Protein AF-A0A9Q9EJA9-F1 (afdb_monomer)

Mean predicted aligned error: 3.83 Å

Foldseek 3Di:
DPPLVQADQKAWEAQPQVRFIFIDGSVVVDFQVVRCVVSVHDQFDDDLPCPPLRQWWAKPDADWDDDAGPDDNIDRSSGIDGSDNYTYIND

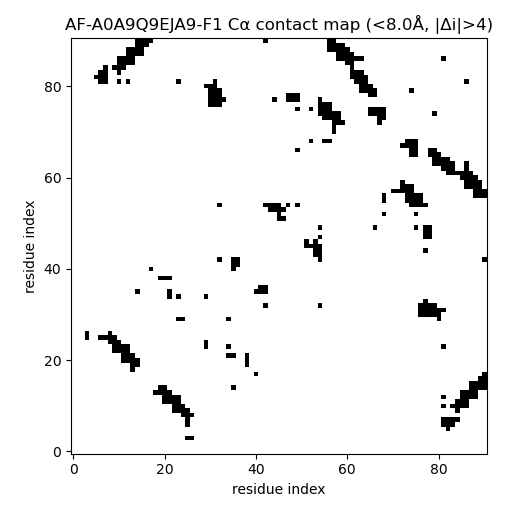Structure (mmCIF, N/CA/C/O backbone):
data_AF-A0A9Q9EJA9-F1
#
_entry.id   AF-A0A9Q9EJA9-F1
#
loop_
_atom_site.group_PDB
_atom_site.id
_atom_site.type_symbol
_atom_site.label_atom_id
_atom_site.label_alt_id
_atom_site.label_comp_id
_atom_site.label_asym_id
_atom_site.label_entity_id
_atom_site.label_seq_id
_atom_site.pdbx_PDB_ins_code
_atom_site.Cartn_x
_atom_site.Cartn_y
_atom_site.Cartn_z
_atom_site.occupancy
_atom_site.B_iso_or_equiv
_atom_site.auth_seq_id
_atom_site.auth_comp_id
_atom_site.auth_asym_id
_atom_site.auth_atom_id
_atom_site.pdbx_PDB_model_num
ATOM 1 N N . MET A 1 1 ? 12.736 -15.392 -8.855 1.00 45.62 1 MET A N 1
ATOM 2 C CA . MET A 1 1 ? 11.633 -16.323 -8.561 1.00 45.62 1 MET A CA 1
ATOM 3 C C . MET A 1 1 ? 11.577 -16.361 -7.049 1.00 45.62 1 MET A C 1
ATOM 5 O O . MET A 1 1 ? 12.397 -17.034 -6.448 1.00 45.62 1 MET A O 1
ATOM 9 N N . THR A 1 2 ? 10.824 -15.445 -6.441 1.00 49.38 2 THR A N 1
ATOM 10 C CA . THR A 1 2 ? 10.746 -15.375 -4.977 1.00 49.38 2 THR A CA 1
ATOM 11 C C . THR A 1 2 ? 9.815 -16.498 -4.565 1.00 49.38 2 THR A C 1
ATOM 13 O O . THR A 1 2 ? 8.654 -16.489 -4.971 1.00 49.38 2 THR A O 1
ATOM 16 N N . ASP A 1 3 ? 10.355 -17.509 -3.894 1.00 55.72 3 ASP A N 1
ATOM 17 C CA . ASP A 1 3 ? 9.571 -18.640 -3.416 1.00 55.72 3 ASP A CA 1
ATOM 18 C C . ASP A 1 3 ? 8.468 -18.120 -2.488 1.00 55.72 3 ASP A C 1
ATOM 20 O O . ASP A 1 3 ? 8.718 -17.311 -1.593 1.00 55.72 3 ASP A O 1
ATOM 24 N N . ILE A 1 4 ? 7.228 -18.538 -2.748 1.00 56.75 4 ILE A N 1
ATOM 25 C CA . ILE A 1 4 ? 6.024 -18.072 -2.037 1.00 56.75 4 ILE A CA 1
ATOM 26 C C . ILE A 1 4 ? 6.081 -18.442 -0.539 1.00 56.75 4 ILE A C 1
ATOM 28 O O . ILE A 1 4 ? 5.330 -17.888 0.262 1.00 56.75 4 ILE A O 1
ATOM 32 N N . GLU A 1 5 ? 6.998 -19.333 -0.153 1.00 61.44 5 GLU A N 1
ATOM 33 C CA . GLU A 1 5 ? 7.191 -19.846 1.207 1.00 61.44 5 GLU A CA 1
ATOM 34 C C . GLU A 1 5 ? 7.577 -18.783 2.255 1.00 61.44 5 GLU A C 1
ATOM 36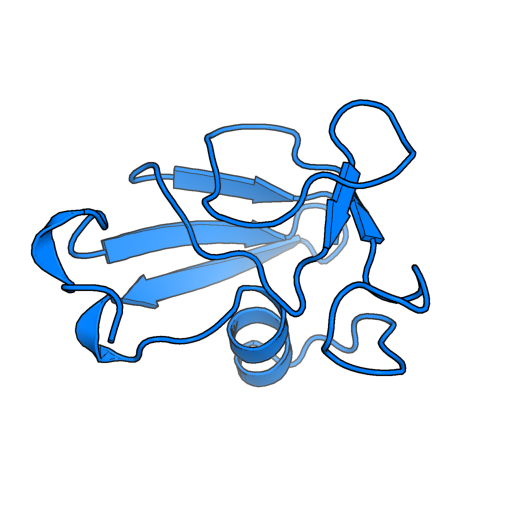 O O . GLU A 1 5 ? 7.407 -19.041 3.444 1.00 61.44 5 GLU A O 1
ATOM 41 N N . ASP A 1 6 ? 8.036 -17.591 1.853 1.00 71.75 6 ASP A N 1
ATOM 42 C CA . ASP A 1 6 ? 8.424 -16.518 2.790 1.00 71.75 6 ASP A CA 1
ATOM 43 C C . 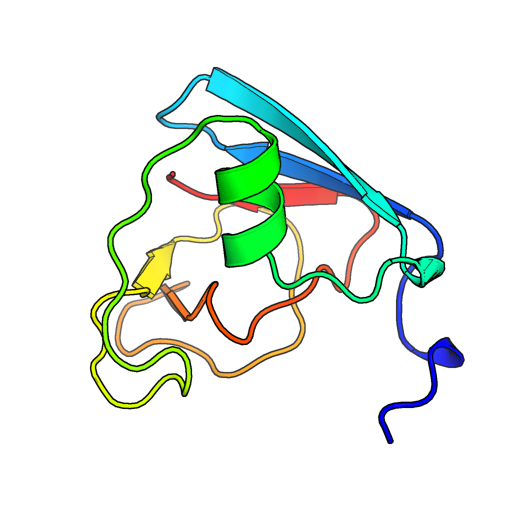ASP A 1 6 ? 7.277 -15.532 3.114 1.00 71.75 6 ASP A C 1
ATOM 45 O O . ASP A 1 6 ? 7.387 -14.700 4.014 1.00 71.75 6 ASP A O 1
ATOM 49 N N . TYR A 1 7 ? 6.142 -15.623 2.408 1.00 77.25 7 TYR A N 1
ATOM 50 C CA . TYR A 1 7 ? 4.987 -14.749 2.627 1.00 77.25 7 TYR A CA 1
ATOM 51 C C . TYR A 1 7 ? 3.932 -15.386 3.540 1.00 77.25 7 TYR A C 1
ATOM 53 O O . TYR A 1 7 ? 3.696 -16.597 3.483 1.00 77.25 7 TYR A O 1
ATOM 61 N N . PRO A 1 8 ? 3.179 -14.585 4.322 1.00 87.81 8 PRO A N 1
ATOM 62 C CA . PRO A 1 8 ? 1.960 -15.094 4.932 1.00 87.81 8 PRO A CA 1
ATOM 63 C C . PRO A 1 8 ? 0.988 -15.537 3.820 1.00 87.81 8 PRO A C 1
ATOM 65 O O . PRO A 1 8 ? 0.828 -14.822 2.833 1.00 87.81 8 PRO A O 1
ATOM 68 N N . PRO A 1 9 ? 0.260 -16.663 3.958 1.00 91.94 9 PRO A N 1
ATOM 69 C CA . PRO A 1 9 ? -0.628 -17.157 2.895 1.00 91.94 9 PRO A CA 1
ATOM 70 C C . PRO A 1 9 ? -1.747 -16.161 2.546 1.00 91.94 9 PRO A C 1
ATOM 72 O O . PRO A 1 9 ? -2.302 -16.171 1.442 1.00 91.94 9 PRO A O 1
ATOM 75 N N . ARG A 1 10 ? -2.083 -15.295 3.505 1.00 95.56 10 ARG A N 1
ATOM 76 C CA . ARG A 1 10 ? -2.984 -14.157 3.362 1.00 95.56 10 ARG A CA 1
ATOM 77 C C . ARG A 1 10 ? -2.581 -13.045 4.324 1.00 95.56 10 ARG A C 1
ATOM 79 O O . ARG A 1 10 ? -2.085 -13.337 5.412 1.00 95.56 10 ARG A O 1
ATOM 86 N N . ALA A 1 11 ? -2.887 -11.808 3.963 1.00 97.12 11 ALA A N 1
ATOM 87 C CA . ALA A 1 11 ? -2.738 -10.656 4.841 1.00 97.12 11 ALA A CA 1
ATOM 88 C C . ALA A 1 11 ? -3.909 -9.680 4.685 1.00 97.12 11 ALA A C 1
ATOM 90 O O . ALA A 1 11 ? -4.476 -9.541 3.601 1.00 97.12 11 ALA A O 1
ATOM 91 N N . THR A 1 12 ? -4.261 -8.985 5.760 1.00 98.06 12 THR A N 1
ATOM 92 C CA . THR A 1 12 ? -5.190 -7.852 5.718 1.00 98.06 12 THR A CA 1
ATOM 93 C C . THR A 1 12 ? -4.398 -6.576 5.468 1.00 98.06 12 THR A C 1
ATOM 95 O O . THR A 1 12 ? -3.490 -6.258 6.231 1.00 98.06 12 THR A O 1
ATOM 98 N N . VAL A 1 13 ? -4.738 -5.834 4.416 1.00 97.94 13 VAL A N 1
ATOM 99 C CA . VAL A 1 13 ? -4.111 -4.548 4.095 1.00 97.94 13 VAL A CA 1
ATOM 100 C C . VAL A 1 13 ? -5.135 -3.438 4.291 1.00 97.94 13 VAL A C 1
ATOM 102 O O . VAL A 1 13 ? -6.198 -3.444 3.669 1.00 97.94 13 VAL A O 1
ATOM 105 N N . ILE A 1 14 ? -4.823 -2.492 5.172 1.00 98.31 14 ILE A N 1
ATOM 106 C CA . ILE A 1 14 ? -5.695 -1.372 5.533 1.00 98.31 14 ILE A CA 1
ATOM 107 C C . ILE A 1 14 ? -5.096 -0.084 4.964 1.00 98.31 14 ILE A C 1
ATOM 109 O O . ILE A 1 14 ? -4.014 0.346 5.364 1.00 98.31 14 ILE A O 1
ATOM 113 N N . PHE A 1 15 ? -5.821 0.538 4.040 1.00 97.62 15 PHE A N 1
ATOM 114 C CA . PHE A 1 15 ? -5.518 1.839 3.453 1.00 97.62 15 PHE A CA 1
ATOM 115 C C . PHE A 1 15 ? -6.228 2.917 4.280 1.00 97.62 15 PHE A C 1
ATOM 117 O O . PHE A 1 15 ? -7.437 3.133 4.149 1.00 97.62 15 PHE A O 1
ATOM 124 N N . THR A 1 16 ? -5.496 3.519 5.217 1.00 96.56 16 THR A N 1
ATOM 125 C CA . THR A 1 16 ? -6.077 4.313 6.309 1.00 96.56 16 THR A CA 1
ATOM 126 C C . THR A 1 16 ? -6.611 5.672 5.864 1.00 96.56 16 THR A C 1
ATOM 128 O O . THR A 1 16 ? -7.607 6.125 6.424 1.00 96.56 16 THR A O 1
ATOM 131 N N . LYS A 1 17 ? -6.033 6.322 4.842 1.00 95.06 17 LYS A N 1
ATOM 132 C CA . LYS A 1 17 ? -6.559 7.607 4.336 1.00 95.06 17 LYS A CA 1
ATOM 133 C C . LYS A 1 17 ? -7.787 7.407 3.461 1.00 95.06 17 LYS A C 1
ATOM 135 O O . LYS A 1 17 ? -8.679 8.252 3.457 1.00 95.06 17 LYS A O 1
ATOM 140 N N . SER A 1 18 ? -7.837 6.289 2.749 1.00 93.94 18 SER A N 1
ATOM 141 C CA . SER A 1 18 ? -8.963 5.909 1.899 1.00 93.94 18 SER A CA 1
ATOM 142 C C . SER A 1 18 ? -10.047 5.121 2.647 1.00 93.94 18 SER A C 1
ATOM 144 O O . SER A 1 18 ? -11.049 4.742 2.042 1.00 93.94 18 SER A O 1
ATOM 146 N N . ASN A 1 19 ? -9.853 4.842 3.944 1.00 94.88 19 ASN A N 1
ATOM 147 C CA . ASN A 1 19 ? -10.740 4.036 4.791 1.00 94.88 19 ASN A CA 1
ATOM 148 C C . ASN A 1 19 ? -11.188 2.727 4.104 1.00 94.88 19 ASN A C 1
ATOM 150 O O . ASN A 1 19 ? -12.355 2.334 4.156 1.00 94.88 19 ASN A O 1
ATOM 154 N N . THR A 1 20 ? -10.248 2.092 3.400 1.00 96.81 20 THR A N 1
ATOM 155 C CA . THR A 1 20 ? -10.480 0.917 2.556 1.00 96.81 20 THR A CA 1
ATOM 156 C C . THR A 1 20 ? -9.650 -0.244 3.081 1.00 96.81 20 THR A C 1
ATOM 158 O O . THR A 1 20 ? -8.480 -0.080 3.415 1.00 96.81 20 THR A O 1
ATOM 161 N N . THR A 1 21 ? -10.234 -1.436 3.129 1.00 97.50 21 THR A N 1
ATOM 162 C CA . THR A 1 21 ? -9.537 -2.656 3.543 1.00 97.50 21 THR A CA 1
ATOM 163 C C . THR A 1 21 ? -9.605 -3.676 2.421 1.00 97.50 21 THR A C 1
ATOM 165 O O . THR A 1 21 ? -10.673 -3.910 1.859 1.00 97.50 21 THR A O 1
ATOM 168 N N . ALA A 1 22 ? -8.469 -4.290 2.108 1.00 97.44 22 ALA A N 1
ATOM 169 C CA . ALA A 1 22 ? -8.358 -5.335 1.105 1.00 97.44 22 ALA A CA 1
ATOM 170 C C . ALA A 1 22 ? -7.685 -6.576 1.697 1.00 97.44 22 ALA A C 1
ATOM 172 O O . ALA A 1 22 ? -6.806 -6.485 2.556 1.00 97.44 22 ALA A O 1
ATOM 173 N N . THR A 1 23 ? -8.093 -7.750 1.225 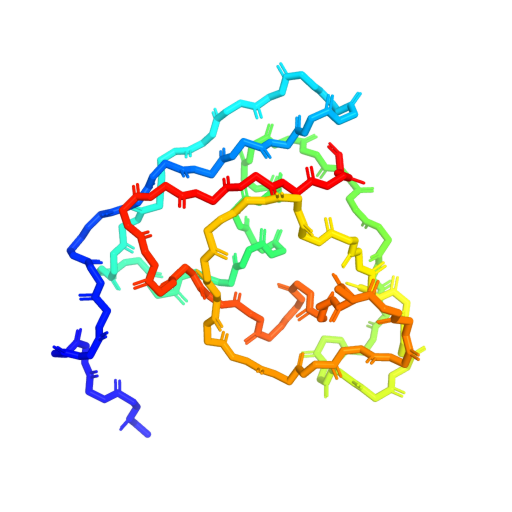1.00 97.62 23 THR A N 1
ATOM 174 C CA . THR A 1 23 ? -7.423 -9.008 1.555 1.00 97.62 23 THR A CA 1
ATOM 175 C C . THR A 1 23 ? -6.398 -9.317 0.477 1.00 97.62 23 THR A C 1
ATOM 177 O O . THR A 1 23 ? -6.733 -9.412 -0.699 1.00 97.62 23 THR A O 1
ATOM 180 N N . TRP A 1 24 ? -5.148 -9.474 0.889 1.00 97.12 24 TRP A N 1
ATOM 181 C CA . TRP A 1 24 ? -4.057 -9.924 0.042 1.00 97.12 24 TRP A CA 1
ATOM 182 C C . TRP A 1 24 ? -3.890 -11.438 0.164 1.00 97.12 24 TRP A C 1
ATOM 184 O O . TRP A 1 24 ? -3.945 -11.974 1.275 1.00 97.12 24 TRP A O 1
ATOM 194 N N . HIS A 1 25 ? -3.643 -12.125 -0.949 1.00 95.50 25 HIS A N 1
ATOM 195 C CA . HIS A 1 25 ? -3.300 -13.544 -0.957 1.00 95.50 25 HIS A CA 1
ATOM 196 C C . HIS A 1 25 ? -1.962 -13.765 -1.657 1.00 95.50 25 HIS A C 1
ATOM 198 O O . HIS A 1 25 ? -1.756 -13.279 -2.768 1.00 95.50 25 HIS A O 1
ATOM 204 N N . ALA A 1 26 ? -1.092 -14.578 -1.054 1.00 92.12 26 ALA A N 1
ATOM 205 C CA . ALA A 1 26 ? 0.236 -14.841 -1.608 1.00 92.12 26 ALA A CA 1
ATOM 206 C C . ALA A 1 26 ? 0.195 -15.490 -2.998 1.00 92.12 26 ALA A C 1
ATOM 208 O O . ALA A 1 26 ? 1.032 -15.200 -3.845 1.00 92.12 26 ALA A O 1
ATOM 209 N N . LYS A 1 27 ? -0.836 -16.300 -3.265 1.00 91.81 27 LYS A N 1
ATOM 210 C CA . LYS A 1 27 ? -1.071 -16.928 -4.574 1.00 91.81 27 LYS A CA 1
ATOM 211 C C . LYS A 1 27 ? -1.294 -15.925 -5.716 1.00 91.81 27 LYS A C 1
ATOM 213 O O . LYS A 1 27 ? -1.061 -16.278 -6.865 1.00 91.81 27 LYS A O 1
ATOM 218 N N . ASP A 1 28 ? -1.791 -14.724 -5.408 1.00 92.00 28 ASP A N 1
ATOM 219 C CA . ASP A 1 28 ? -2.092 -13.707 -6.421 1.00 92.00 28 ASP A CA 1
ATOM 220 C C . ASP A 1 28 ? -0.829 -12.893 -6.768 1.00 92.00 28 ASP A C 1
ATOM 222 O O . ASP A 1 28 ? -0.816 -12.169 -7.760 1.00 92.00 28 ASP A O 1
ATOM 226 N N . ASP A 1 29 ? 0.223 -13.010 -5.943 1.00 89.19 29 ASP A N 1
ATOM 227 C CA . ASP A 1 29 ? 1.532 -12.350 -6.059 1.00 89.19 29 ASP A CA 1
ATOM 228 C C . ASP A 1 29 ? 1.472 -10.827 -6.304 1.00 89.19 29 ASP A C 1
ATOM 230 O O . ASP A 1 29 ? 2.386 -10.209 -6.856 1.00 89.19 29 ASP A O 1
ATOM 234 N N . LEU A 1 30 ? 0.383 -10.188 -5.867 1.00 94.94 30 LEU A N 1
ATOM 235 C CA . LEU A 1 30 ? 0.146 -8.768 -6.099 1.00 94.94 30 LEU A CA 1
ATOM 236 C C . LEU A 1 30 ? 1.073 -7.905 -5.244 1.00 94.94 30 LEU A C 1
ATOM 238 O O . LEU A 1 30 ? 1.271 -8.151 -4.056 1.00 94.94 30 LEU A O 1
ATOM 242 N N . THR A 1 31 ? 1.571 -6.820 -5.819 1.00 96.31 31 THR A N 1
ATOM 243 C CA . THR A 1 31 ? 2.132 -5.717 -5.031 1.00 96.31 31 THR A CA 1
ATOM 244 C C . THR A 1 31 ? 1.022 -4.976 -4.286 1.00 96.31 31 THR A C 1
ATOM 246 O O . THR A 1 31 ? -0.148 -5.010 -4.680 1.00 96.31 31 THR A O 1
ATOM 249 N N . ILE A 1 32 ? 1.379 -4.243 -3.233 1.00 96.81 32 ILE A N 1
ATOM 250 C CA . ILE A 1 32 ? 0.431 -3.388 -2.507 1.00 96.81 32 ILE A CA 1
ATOM 251 C C . ILE A 1 32 ? -0.200 -2.347 -3.445 1.00 96.81 32 ILE A C 1
ATOM 253 O O . ILE A 1 32 ? -1.389 -2.060 -3.323 1.00 96.81 32 ILE A O 1
ATOM 257 N N 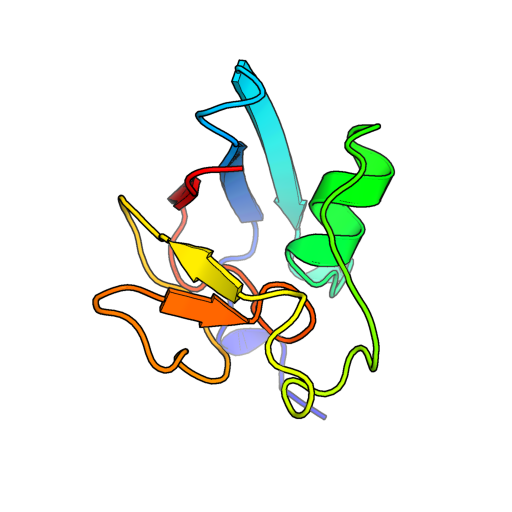. LEU A 1 33 ? 0.563 -1.823 -4.415 1.00 97.50 33 LEU A N 1
ATOM 258 C CA . LEU A 1 33 ? 0.038 -0.939 -5.456 1.00 97.50 33 LEU A CA 1
ATOM 259 C C . LEU A 1 33 ? -1.091 -1.613 -6.244 1.00 97.50 33 LEU A C 1
ATOM 261 O O . LEU A 1 33 ? -2.167 -1.038 -6.362 1.00 97.50 33 LEU A O 1
ATOM 265 N N . GLN A 1 34 ? -0.864 -2.825 -6.753 1.00 97.69 34 GLN A N 1
ATOM 266 C CA . GLN A 1 34 ? -1.873 -3.543 -7.539 1.00 97.69 34 GLN A CA 1
ATOM 267 C C . GLN A 1 34 ? -3.104 -3.898 -6.703 1.00 97.69 34 GLN A C 1
ATOM 269 O O . GLN A 1 34 ? -4.224 -3.800 -7.198 1.00 97.69 34 GLN A O 1
ATOM 274 N N . LEU A 1 35 ? -2.915 -4.268 -5.434 1.00 97.56 35 LEU A N 1
ATOM 275 C CA . LEU A 1 35 ? -4.022 -4.517 -4.513 1.00 97.56 35 LEU A CA 1
ATOM 276 C C . LEU A 1 35 ? -4.867 -3.250 -4.295 1.00 97.56 35 LEU A C 1
ATOM 278 O O . LEU A 1 35 ? -6.093 -3.316 -4.320 1.00 97.56 35 LEU A O 1
ATOM 282 N N . ALA A 1 36 ? -4.222 -2.092 -4.127 1.00 97.12 36 ALA A N 1
ATOM 283 C CA . ALA A 1 36 ? -4.907 -0.807 -4.009 1.00 97.12 36 ALA A CA 1
ATOM 284 C C . ALA A 1 36 ? -5.677 -0.450 -5.294 1.00 97.12 36 ALA A C 1
ATOM 286 O O . ALA A 1 36 ? -6.829 -0.026 -5.219 1.00 97.12 36 ALA A O 1
ATOM 287 N N . GLU A 1 37 ? -5.074 -0.667 -6.469 1.00 96.94 37 GLU A N 1
ATOM 288 C CA . GLU A 1 37 ? -5.729 -0.471 -7.771 1.00 96.94 37 GLU A CA 1
ATOM 289 C C . GLU A 1 37 ? -6.974 -1.371 -7.916 1.00 96.94 37 GLU A C 1
ATOM 291 O O . GLU A 1 37 ? -8.032 -0.894 -8.327 1.00 96.94 37 GLU A O 1
ATOM 296 N N . GLN A 1 38 ? -6.891 -2.648 -7.516 1.00 97.00 38 GLN A N 1
ATOM 297 C CA . GLN A 1 38 ? -8.035 -3.574 -7.522 1.00 97.00 38 GLN A CA 1
ATOM 298 C C . GLN A 1 38 ? -9.130 -3.185 -6.522 1.00 97.00 38 GLN A C 1
ATOM 300 O O . GLN A 1 38 ? -10.310 -3.392 -6.796 1.00 97.00 38 GLN A O 1
ATOM 305 N N . ALA A 1 39 ? -8.758 -2.573 -5.396 1.00 95.69 39 ALA A N 1
ATOM 306 C CA . ALA A 1 39 ? -9.696 -2.007 -4.429 1.00 95.69 39 ALA A CA 1
ATOM 307 C C . ALA A 1 39 ? -10.344 -0.687 -4.905 1.00 95.69 39 ALA A C 1
ATOM 309 O O . ALA A 1 39 ? -11.125 -0.084 -4.172 1.00 95.69 39 ALA A O 1
ATOM 310 N N . GLY A 1 40 ? -10.036 -0.223 -6.124 1.00 96.25 40 GLY A N 1
ATOM 311 C CA . GLY A 1 40 ? -10.594 0.996 -6.714 1.00 96.25 40 GLY A CA 1
ATOM 312 C C . GLY A 1 40 ? -9.868 2.283 -6.314 1.00 96.25 40 GLY A C 1
ATOM 313 O O . GLY A 1 40 ? -10.322 3.378 -6.661 1.00 96.25 40 GLY A O 1
ATOM 314 N N . LEU A 1 41 ? -8.738 2.178 -5.610 1.00 96.38 41 LEU A N 1
ATOM 315 C CA . LEU A 1 41 ? -7.919 3.326 -5.237 1.00 96.38 41 LEU A CA 1
ATOM 316 C C . LEU A 1 41 ? -7.068 3.795 -6.420 1.00 96.38 41 LEU A C 1
ATOM 318 O O . LEU A 1 41 ? -6.754 3.043 -7.342 1.00 96.38 41 LEU A O 1
ATOM 322 N N . LYS A 1 42 ? -6.661 5.067 -6.376 1.00 94.75 42 LYS A N 1
ATOM 323 C CA . LYS A 1 42 ? -5.790 5.692 -7.386 1.00 94.75 42 LYS A CA 1
ATOM 324 C C . LYS A 1 42 ? -4.502 6.235 -6.749 1.00 94.75 42 LYS A C 1
ATOM 326 O O . LYS A 1 42 ? -4.290 7.450 -6.755 1.00 94.75 42 LYS A O 1
ATOM 331 N N . PRO A 1 43 ? -3.658 5.368 -6.153 1.00 93.38 43 PRO A N 1
ATOM 332 C CA . PRO A 1 43 ? -2.348 5.764 -5.642 1.00 93.38 43 PRO A CA 1
ATOM 333 C C . PRO A 1 43 ? -1.505 6.442 -6.723 1.00 93.38 43 PRO A C 1
ATOM 335 O O . PRO A 1 43 ? -1.567 6.096 -7.904 1.00 93.38 43 PRO A O 1
ATOM 338 N N . LYS A 1 44 ? -0.662 7.390 -6.309 1.00 91.19 44 LYS A N 1
ATOM 339 C CA . LYS A 1 44 ? 0.344 7.967 -7.204 1.00 91.19 44 LYS A CA 1
ATOM 340 C C . LYS A 1 44 ? 1.387 6.893 -7.532 1.00 91.19 44 LYS A C 1
ATOM 342 O O . LYS A 1 44 ? 1.899 6.226 -6.639 1.00 91.19 44 LYS A O 1
ATOM 347 N N . PHE A 1 45 ? 1.711 6.731 -8.810 1.00 93.00 45 PHE A N 1
ATOM 348 C CA . PHE A 1 45 ? 2.791 5.861 -9.274 1.00 93.00 45 PHE A CA 1
ATOM 349 C C . PHE A 1 45 ? 3.456 6.461 -10.519 1.00 93.00 45 PHE A C 1
ATOM 351 O O . PHE A 1 45 ? 2.883 7.322 -11.181 1.00 93.00 45 PHE A O 1
ATOM 358 N N . GLY A 1 46 ? 4.677 6.010 -10.819 1.00 93.00 46 GLY A N 1
ATOM 359 C CA . GLY A 1 46 ? 5.436 6.423 -12.004 1.00 93.00 46 GLY A CA 1
ATOM 360 C C . GLY A 1 46 ? 6.080 5.224 -12.695 1.00 93.00 46 GLY A C 1
ATOM 361 O O . GLY A 1 46 ? 5.476 4.608 -13.564 1.00 93.00 46 GLY A O 1
ATOM 362 N N . CYS A 1 47 ? 7.293 4.855 -12.272 1.00 93.50 47 CYS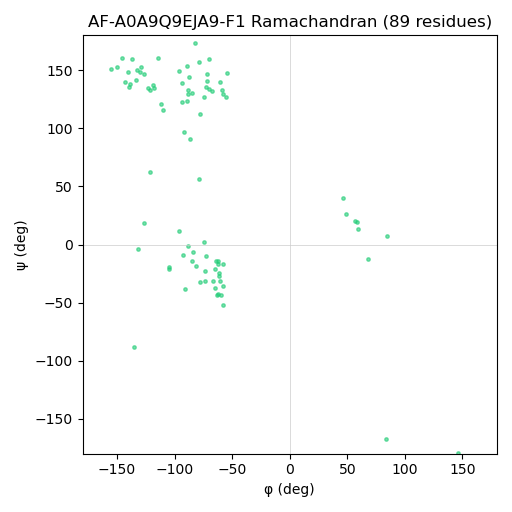 A N 1
ATOM 363 C CA . CYS A 1 47 ? 8.104 3.825 -12.9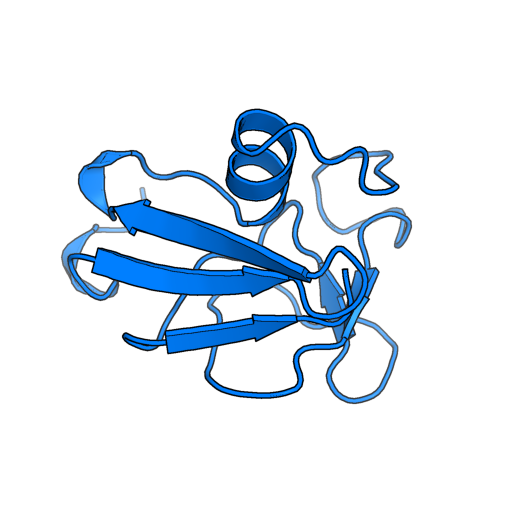39 1.00 93.50 47 CYS A CA 1
ATOM 364 C C . CYS A 1 47 ? 7.758 2.366 -12.594 1.00 93.50 47 CYS A C 1
ATOM 366 O O . CYS A 1 47 ? 8.174 1.470 -13.313 1.00 93.50 47 CYS A O 1
ATOM 368 N N . ARG A 1 48 ? 7.047 2.109 -11.486 1.00 94.50 48 ARG A N 1
ATOM 369 C CA . ARG A 1 48 ? 6.799 0.758 -10.928 1.00 94.50 48 ARG A CA 1
ATOM 370 C C . ARG A 1 48 ? 8.059 -0.071 -10.605 1.00 94.50 48 ARG A C 1
ATOM 372 O O . ARG A 1 48 ? 7.960 -1.276 -10.426 1.00 94.50 48 ARG A O 1
ATOM 379 N N . SER A 1 49 ? 9.215 0.572 -10.454 1.00 92.56 49 SER A N 1
ATOM 380 C CA . SER A 1 49 ? 10.497 -0.088 -10.146 1.00 92.56 49 SER A CA 1
ATOM 381 C C . SER A 1 49 ? 11.196 0.497 -8.915 1.00 92.56 49 SER A C 1
ATOM 383 O O . SER A 1 49 ? 12.397 0.331 -8.773 1.00 92.56 49 SER A O 1
ATOM 385 N N . ALA A 1 50 ? 10.470 1.226 -8.057 1.00 90.56 50 ALA A N 1
ATOM 386 C CA . ALA A 1 50 ? 11.004 1.906 -6.865 1.00 90.56 50 ALA A CA 1
ATOM 387 C C . ALA A 1 50 ? 12.108 2.963 -7.121 1.00 90.56 50 ALA A C 1
ATOM 389 O O . ALA A 1 50 ? 12.737 3.434 -6.187 1.00 90.56 50 ALA A O 1
ATOM 390 N N . ILE A 1 51 ? 12.312 3.396 -8.371 1.00 92.19 51 ILE A N 1
ATOM 391 C CA . ILE A 1 51 ? 13.362 4.370 -8.731 1.00 92.19 51 ILE A CA 1
ATOM 392 C C . ILE A 1 51 ? 12.856 5.818 -8.680 1.00 92.19 51 ILE A C 1
ATOM 394 O O . ILE A 1 51 ? 13.572 6.727 -8.283 1.00 92.19 51 ILE A O 1
ATOM 398 N N . CYS A 1 52 ? 11.615 6.064 -9.108 1.00 93.94 52 CYS A N 1
ATOM 399 C CA . CYS A 1 52 ? 11.098 7.430 -9.263 1.00 93.94 52 CYS A CA 1
ATOM 400 C C . CYS A 1 52 ? 10.551 8.053 -7.969 1.00 93.94 52 CYS A C 1
ATOM 402 O O . CYS A 1 52 ? 10.094 9.192 -7.995 1.00 93.94 52 CYS A O 1
ATOM 404 N N . GLY A 1 53 ? 10.461 7.287 -6.878 1.00 92.06 53 GLY A N 1
ATOM 405 C CA . GLY A 1 53 ? 9.904 7.730 -5.596 1.00 92.06 53 GLY A CA 1
ATOM 406 C C . GLY A 1 53 ? 8.391 8.013 -5.562 1.00 92.06 53 GLY A C 1
ATOM 407 O O . GLY A 1 53 ? 7.799 8.119 -4.494 1.00 92.06 53 GLY A O 1
ATOM 408 N N . SER A 1 54 ? 7.710 8.091 -6.710 1.00 94.94 54 SER A N 1
ATOM 409 C CA . SER A 1 54 ? 6.300 8.522 -6.778 1.00 94.94 54 SER A CA 1
ATOM 410 C C . SER A 1 54 ? 5.308 7.587 -6.079 1.00 94.94 54 SER A C 1
ATOM 412 O O . SER A 1 54 ? 4.203 8.024 -5.776 1.00 94.94 54 SER A O 1
ATOM 414 N N . CYS A 1 55 ? 5.690 6.321 -5.870 1.00 95.31 55 CYS A N 1
ATOM 415 C CA . CYS A 1 55 ? 4.875 5.294 -5.214 1.00 95.31 55 CYS A CA 1
ATOM 416 C C . CYS A 1 55 ? 5.193 5.153 -3.712 1.00 95.31 55 CYS A C 1
ATOM 418 O O . CYS A 1 55 ? 4.793 4.171 -3.098 1.00 95.31 55 CYS A O 1
ATOM 420 N N . GLU A 1 56 ? 5.951 6.082 -3.121 1.00 97.00 56 GLU A N 1
ATOM 421 C CA . GLU A 1 56 ? 6.292 6.034 -1.700 1.00 97.00 56 GLU A CA 1
ATOM 422 C C . GLU A 1 56 ? 5.103 6.425 -0.814 1.00 97.00 56 GLU A C 1
ATOM 424 O O . GLU A 1 56 ? 4.525 7.509 -0.957 1.00 97.00 56 GLU A O 1
ATOM 429 N N . VAL A 1 57 ? 4.773 5.559 0.139 1.00 96.12 57 VAL A N 1
ATOM 430 C CA . VAL A 1 57 ? 3.751 5.791 1.167 1.00 96.12 57 VAL A CA 1
ATOM 431 C C . VAL A 1 57 ? 4.253 5.306 2.518 1.00 96.12 57 VAL A C 1
ATOM 433 O O . VAL A 1 57 ? 5.167 4.491 2.592 1.00 96.12 57 VAL A O 1
ATOM 436 N N . LYS A 1 58 ? 3.652 5.806 3.595 1.00 97.00 58 LYS A N 1
ATOM 437 C CA . LYS A 1 58 ? 4.056 5.451 4.951 1.00 97.00 58 LYS A CA 1
ATOM 438 C C . LYS A 1 58 ? 3.321 4.205 5.443 1.00 97.00 58 LYS A C 1
ATOM 440 O O . LYS A 1 58 ? 2.092 4.169 5.377 1.00 97.00 58 LYS A O 1
ATOM 445 N N . ILE A 1 59 ? 4.057 3.228 5.966 1.00 97.06 59 ILE A N 1
ATOM 446 C CA . ILE A 1 59 ? 3.504 2.104 6.732 1.00 97.06 59 ILE A CA 1
ATOM 447 C C . ILE A 1 59 ? 3.333 2.520 8.199 1.00 97.06 59 ILE A C 1
ATOM 449 O O . ILE A 1 59 ? 4.250 3.066 8.806 1.00 97.06 59 ILE A O 1
ATOM 453 N N . THR A 1 60 ? 2.157 2.292 8.779 1.00 96.88 60 THR A N 1
ATOM 454 C CA . THR A 1 60 ? 1.863 2.626 10.187 1.00 96.88 60 THR A CA 1
ATOM 455 C C . THR A 1 60 ? 1.844 1.406 11.091 1.00 96.88 60 THR A C 1
ATOM 457 O O . THR A 1 60 ? 2.032 1.543 12.299 1.00 96.88 60 THR A O 1
ATOM 460 N N . LYS A 1 61 ? 1.646 0.213 10.523 1.00 97.12 61 LYS A N 1
ATOM 461 C CA . LYS A 1 61 ? 1.626 -1.052 11.259 1.00 97.12 61 LYS A CA 1
ATOM 462 C C . LYS A 1 61 ? 1.992 -2.221 10.358 1.00 97.12 61 LYS A C 1
ATOM 464 O O . LYS A 1 61 ? 1.667 -2.223 9.172 1.00 97.12 61 LYS A O 1
ATOM 469 N N . GLY A 1 62 ? 2.580 -3.246 10.965 1.00 95.31 62 GLY A N 1
ATOM 470 C CA . GLY A 1 62 ? 2.969 -4.471 10.283 1.00 95.31 62 GLY A CA 1
ATOM 471 C C . GLY A 1 62 ? 4.318 -4.340 9.590 1.00 95.31 62 GLY A C 1
ATOM 472 O O . GLY A 1 62 ? 5.081 -3.408 9.842 1.00 95.31 62 GLY A O 1
ATOM 473 N N . GLN A 1 63 ? 4.616 -5.315 8.743 1.00 94.75 63 GLN A N 1
ATOM 474 C CA . GLN A 1 63 ? 5.859 -5.407 7.992 1.00 94.75 63 GLN A CA 1
ATOM 475 C C . GLN A 1 63 ? 5.551 -5.710 6.530 1.00 94.75 63 GLN A C 1
ATOM 477 O O . GLN A 1 63 ? 4.558 -6.367 6.202 1.00 94.75 63 GLN A O 1
ATOM 482 N N . VAL A 1 64 ? 6.425 -5.241 5.647 1.00 95.06 64 VAL A N 1
ATOM 483 C CA . VAL A 1 64 ? 6.363 -5.520 4.214 1.00 95.06 64 VAL A CA 1
ATOM 484 C C . VAL A 1 64 ? 7.723 -5.986 3.728 1.00 95.06 64 VAL A C 1
ATOM 486 O O . VAL A 1 64 ? 8.754 -5.545 4.225 1.00 95.06 64 VAL A O 1
ATOM 489 N N . TYR A 1 65 ? 7.712 -6.845 2.722 1.00 93.88 65 TYR A N 1
ATOM 490 C CA . TYR A 1 65 ? 8.887 -7.139 1.921 1.00 93.88 65 TYR A CA 1
ATOM 491 C C . TYR A 1 65 ? 8.958 -6.161 0.765 1.00 93.88 65 TYR A C 1
ATOM 493 O O . TYR A 1 65 ? 7.962 -5.965 0.069 1.00 93.88 65 TYR A O 1
ATOM 501 N N . GLY A 1 66 ? 10.129 -5.584 0.530 1.00 91.88 66 GLY A N 1
ATOM 502 C CA . GLY A 1 66 ? 10.375 -4.685 -0.589 1.00 91.88 66 GLY A CA 1
ATOM 503 C C . GLY A 1 66 ? 11.379 -3.593 -0.231 1.00 91.88 66 GLY A C 1
ATOM 504 O O . GLY A 1 66 ? 11.880 -3.564 0.891 1.00 91.88 66 GLY A O 1
ATOM 505 N N . PRO A 1 67 ? 11.682 -2.701 -1.182 1.00 92.62 67 PRO A N 1
ATOM 506 C CA . PRO A 1 67 ? 12.585 -1.589 -0.936 1.00 92.62 67 PRO A CA 1
ATOM 507 C C . PRO A 1 67 ? 11.942 -0.558 0.001 1.00 92.62 67 PRO A C 1
ATOM 509 O O . PRO A 1 67 ? 10.785 -0.158 -0.184 1.00 92.62 67 PRO A O 1
ATOM 512 N N . GLU A 1 68 ? 12.720 -0.130 0.991 1.00 92.38 68 GLU A N 1
ATOM 513 C CA . GLU A 1 68 ? 12.386 0.987 1.871 1.00 92.38 68 GLU A CA 1
ATOM 514 C C . GLU A 1 68 ? 12.494 2.313 1.108 1.00 92.38 68 GLU A C 1
ATOM 516 O O . GLU A 1 68 ? 13.301 2.459 0.189 1.00 92.38 68 GLU A O 1
ATOM 521 N N . GLY A 1 69 ? 11.632 3.257 1.472 1.00 92.00 69 GLY A N 1
ATOM 522 C CA . GLY A 1 69 ? 11.616 4.615 0.947 1.00 92.00 69 GLY A CA 1
ATOM 523 C C . GLY A 1 69 ? 12.618 5.533 1.640 1.00 92.00 69 GLY A C 1
ATOM 524 O O . GLY A 1 69 ? 13.234 5.179 2.643 1.00 92.00 69 GLY A O 1
ATOM 525 N N . ASP A 1 70 ? 12.746 6.748 1.115 1.00 91.50 70 ASP A N 1
ATOM 526 C CA . ASP A 1 70 ? 13.633 7.775 1.667 1.00 91.50 70 ASP A CA 1
ATOM 527 C C . ASP A 1 70 ? 13.096 8.381 2.976 1.00 91.50 70 ASP A C 1
ATOM 529 O O . ASP A 1 70 ? 13.849 8.952 3.769 1.00 91.50 70 ASP A O 1
ATOM 533 N N . ARG A 1 71 ? 11.781 8.304 3.212 1.00 91.69 71 ARG A N 1
ATOM 534 C CA . ARG A 1 71 ? 11.137 8.823 4.424 1.00 91.69 71 ARG A CA 1
ATOM 535 C C . ARG A 1 71 ? 11.101 7.770 5.534 1.00 91.69 71 ARG A C 1
ATOM 537 O O . ARG A 1 71 ? 11.024 6.576 5.255 1.00 91.69 71 ARG A O 1
ATOM 544 N N . PRO A 1 72 ? 11.059 8.188 6.814 1.00 93.44 72 PRO A N 1
ATOM 545 C CA . PRO A 1 72 ? 10.848 7.264 7.923 1.00 93.44 72 PRO A CA 1
ATOM 546 C C . PRO A 1 72 ? 9.565 6.456 7.725 1.00 93.44 72 PRO A C 1
ATOM 548 O O . PRO A 1 72 ? 8.497 7.040 7.526 1.00 93.44 72 PRO A O 1
ATOM 551 N N . GLN A 1 73 ? 9.676 5.126 7.796 1.00 94.50 73 GLN A N 1
ATOM 552 C CA . GLN A 1 73 ? 8.573 4.197 7.511 1.00 94.50 73 GLN A CA 1
ATOM 553 C C . GLN A 1 73 ? 8.003 4.345 6.084 1.00 94.50 73 GLN A C 1
ATOM 555 O O . GLN A 1 73 ? 6.870 3.948 5.818 1.00 94.50 73 GLN A O 1
ATOM 560 N N . GLY A 1 74 ? 8.754 4.946 5.163 1.00 96.12 74 GLY A N 1
ATOM 561 C CA . GLY A 1 74 ? 8.417 5.014 3.751 1.00 96.12 74 GLY A CA 1
ATOM 562 C C . GLY A 1 74 ? 8.617 3.651 3.104 1.00 96.12 74 GLY A C 1
ATOM 563 O O . GLY A 1 74 ? 9.615 2.979 3.347 1.00 96.12 74 GLY A O 1
ATOM 564 N N . ILE A 1 75 ? 7.664 3.235 2.281 1.00 96.62 75 ILE A N 1
ATOM 565 C CA . ILE A 1 75 ? 7.740 2.011 1.485 1.00 96.62 75 ILE A CA 1
ATOM 566 C C . ILE A 1 75 ? 7.307 2.314 0.054 1.00 96.62 75 ILE A C 1
ATOM 568 O O . ILE A 1 75 ? 6.360 3.072 -0.179 1.00 96.62 75 ILE A O 1
ATOM 572 N N . PHE A 1 76 ? 7.972 1.709 -0.925 1.00 97.12 76 PHE A N 1
ATOM 573 C CA . PHE A 1 76 ? 7.577 1.829 -2.326 1.00 97.12 76 PHE A CA 1
ATOM 574 C C . PHE A 1 76 ? 6.534 0.763 -2.676 1.00 97.12 76 PHE A C 1
ATOM 576 O O . PHE A 1 76 ? 6.872 -0.321 -3.154 1.00 97.12 76 PHE A O 1
ATOM 583 N N . ILE A 1 77 ? 5.242 1.080 -2.518 1.00 96.44 77 ILE A N 1
ATOM 584 C CA . ILE A 1 77 ? 4.140 0.104 -2.689 1.00 96.44 77 ILE A CA 1
ATOM 585 C C . ILE A 1 77 ? 4.072 -0.558 -4.063 1.00 96.44 77 ILE A C 1
ATOM 587 O O . ILE A 1 77 ? 3.432 -1.595 -4.215 1.00 96.44 77 ILE A O 1
ATOM 591 N N . CYS A 1 78 ? 4.748 0.006 -5.062 1.00 96.50 78 CYS A N 1
ATOM 592 C CA . CYS A 1 78 ? 4.886 -0.589 -6.382 1.00 96.50 78 CYS A CA 1
ATOM 593 C C . CYS A 1 78 ? 5.834 -1.798 -6.452 1.00 96.50 78 CYS A C 1
ATOM 595 O O . CYS A 1 78 ? 5.870 -2.465 -7.483 1.00 96.50 78 CYS A O 1
ATOM 597 N N . GLN A 1 79 ? 6.592 -2.073 -5.389 1.00 95.69 79 GLN A N 1
ATOM 598 C CA . GLN A 1 79 ? 7.467 -3.240 -5.231 1.00 95.69 79 GLN A CA 1
ATOM 599 C C . GLN A 1 79 ? 7.277 -3.940 -3.873 1.00 95.69 79 GLN A C 1
ATOM 601 O O . GLN A 1 79 ? 7.890 -4.976 -3.633 1.00 95.69 79 GLN A O 1
ATOM 606 N N . SER A 1 80 ? 6.438 -3.394 -2.986 1.00 95.50 80 SER A N 1
ATOM 607 C CA . SER A 1 80 ? 6.197 -3.972 -1.665 1.00 95.50 80 SER A CA 1
ATOM 608 C C . SER A 1 80 ? 5.077 -5.017 -1.661 1.00 95.50 80 SER A C 1
ATOM 610 O O . SER A 1 80 ? 4.054 -4.839 -2.328 1.00 95.50 80 SER A O 1
ATOM 612 N N . ARG A 1 81 ? 5.238 -6.064 -0.844 1.00 95.81 81 ARG A N 1
ATOM 613 C CA . ARG A 1 81 ? 4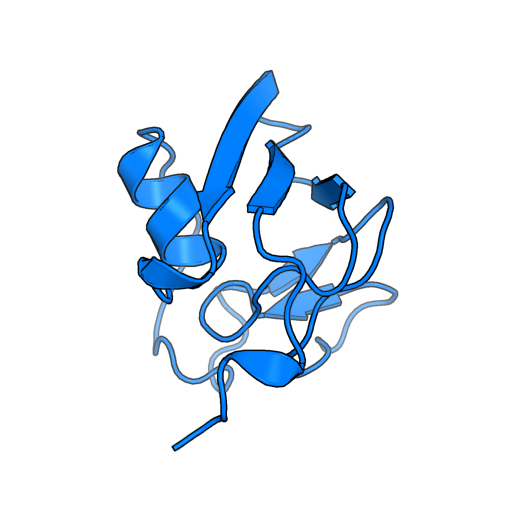.223 -7.083 -0.513 1.00 95.81 81 ARG A CA 1
ATOM 614 C C . ARG A 1 81 ? 4.107 -7.255 1.010 1.00 95.81 81 ARG A C 1
ATOM 616 O O . ARG A 1 81 ? 5.096 -7.013 1.700 1.00 95.81 81 ARG A O 1
ATOM 623 N N . PRO A 1 82 ? 2.955 -7.667 1.564 1.00 95.69 82 PRO A N 1
ATOM 624 C CA . PRO A 1 82 ? 2.823 -7.925 3.000 1.00 95.69 82 PRO A CA 1
ATOM 625 C C . PRO A 1 82 ? 3.796 -9.003 3.502 1.00 95.69 82 PRO A C 1
ATOM 627 O O . PRO A 1 82 ? 3.900 -10.068 2.902 1.00 95.69 82 PRO A O 1
ATOM 630 N N . ALA A 1 83 ? 4.477 -8.731 4.616 1.00 94.19 83 ALA A N 1
ATOM 631 C CA . ALA A 1 83 ? 5.321 -9.694 5.337 1.00 94.19 83 ALA A CA 1
ATOM 632 C C . ALA A 1 83 ? 4.650 -10.202 6.626 1.00 94.19 83 ALA A C 1
ATOM 634 O O . ALA A 1 83 ? 5.002 -11.250 7.155 1.00 94.19 83 ALA A O 1
ATOM 635 N N . SER A 1 84 ? 3.650 -9.473 7.127 1.00 94.50 84 SER A N 1
ATOM 636 C CA . SER A 1 84 ? 2.840 -9.841 8.290 1.00 94.50 84 SER A CA 1
ATOM 637 C C . SER A 1 84 ? 1.383 -10.097 7.905 1.00 94.50 84 SER A C 1
ATOM 639 O O . SER A 1 84 ? 0.904 -9.630 6.874 1.00 94.50 84 SER A O 1
ATOM 641 N N . GLY A 1 85 ? 0.644 -10.812 8.761 1.00 95.56 85 GLY A N 1
ATOM 642 C CA . GLY A 1 85 ? -0.779 -11.112 8.534 1.00 95.56 85 GLY A CA 1
ATOM 643 C C . GLY A 1 85 ? -1.699 -9.882 8.514 1.00 95.56 85 GLY A C 1
ATOM 644 O O . GLY A 1 85 ? -2.832 -9.972 8.048 1.00 95.56 85 GLY A O 1
ATOM 645 N N . GLU A 1 86 ?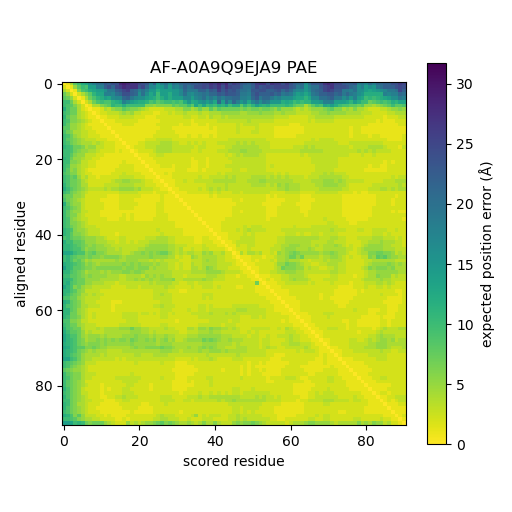 -1.220 -8.732 8.981 1.00 97.12 86 GLU A N 1
ATOM 646 C CA . GLU A 1 86 ? -1.911 -7.447 8.903 1.00 97.12 86 GLU A CA 1
ATOM 647 C C . GLU A 1 86 ? -0.898 -6.328 8.647 1.00 97.12 86 GLU A C 1
ATOM 649 O O . GLU A 1 86 ? 0.200 -6.348 9.214 1.00 97.12 86 GLU A O 1
ATOM 654 N N . VAL A 1 87 ? -1.261 -5.376 7.786 1.00 97.62 87 VAL A N 1
ATOM 655 C CA . VAL A 1 87 ? -0.464 -4.200 7.423 1.00 97.62 87 VAL A CA 1
ATOM 656 C C . VAL A 1 87 ? -1.380 -2.978 7.311 1.00 97.62 87 VAL A C 1
ATOM 658 O O . VAL A 1 87 ? -2.438 -3.046 6.685 1.00 97.62 87 VAL A O 1
ATOM 661 N N . GLU A 1 88 ? -0.958 -1.844 7.871 1.00 98.00 88 GLU A N 1
ATOM 662 C CA . GLU A 1 88 ? -1.658 -0.557 7.756 1.00 98.00 88 GLU A CA 1
ATOM 663 C C . GLU A 1 88 ? -0.776 0.467 7.039 1.00 98.00 88 GLU A C 1
ATOM 665 O O . GLU A 1 88 ? 0.415 0.589 7.334 1.00 98.00 88 GLU A O 1
ATOM 670 N N . ILE A 1 89 ? -1.357 1.201 6.089 1.00 96.75 89 ILE A N 1
ATOM 671 C CA . ILE A 1 89 ? -0.627 2.097 5.189 1.00 96.75 89 ILE A CA 1
ATOM 672 C C . ILE A 1 89 ? -1.416 3.390 5.008 1.00 96.75 89 ILE A C 1
ATOM 674 O O . ILE A 1 89 ? -2.633 3.361 4.834 1.00 96.75 89 ILE A O 1
ATOM 678 N N . GLU A 1 90 ? -0.728 4.532 5.009 1.00 95.69 90 GLU A N 1
ATOM 679 C CA . GLU A 1 90 ? -1.329 5.865 4.863 1.00 95.69 90 GLU A CA 1
ATOM 680 C C . GLU A 1 90 ? -1.693 6.218 3.409 1.00 95.69 90 GLU A C 1
ATOM 682 O O . GLU A 1 90 ? -1.241 7.243 2.871 1.00 95.69 90 GLU A O 1
ATOM 687 N N . LEU A 1 91 ? -2.517 5.369 2.793 1.00 91.38 91 LEU A N 1
ATOM 688 C CA . LEU A 1 91 ? -3.075 5.517 1.449 1.00 91.38 91 LEU A CA 1
ATOM 689 C C . LEU A 1 91 ? -4.599 5.644 1.481 1.00 91.38 91 LEU A C 1
ATOM 691 O O . LEU A 1 91 ? -5.240 5.074 2.390 1.00 91.38 91 LEU A O 1
#

pLDDT: mean 92.32, std 10.11, range [45.62, 98.31]

Solvent-accessible surface area (backbone atoms only — not comparable to full-atom values): 5106 Å² total; per-residue (Å²): 133,82,69,71,85,77,42,40,73,45,26,41,39,36,26,61,72,64,74,41,78,47,81,45,45,51,90,72,67,55,30,48,41,56,50,39,46,75,73,70,46,83,76,62,68,73,74,63,70,69,75,71,61,51,31,52,40,40,53,80,41,66,45,64,45,58,62,74,39,96,48,90,57,20,29,20,28,48,56,19,31,67,48,30,59,43,33,32,31,68,66

Organism: NCBI:txid215465

Radius of gyration: 11.76 Å; Cα contacts (8 Å, |Δi|>4): 205; chains: 1; bounding box: 24×29×24 Å

Nearest PDB structures (foldseek):
  7s3d-assembly1_X  TM=6.854E-01  e=5.856E-05  Synechococcus sp. PCC 7335
  1fxa-assembly1_A  TM=6.650E-01  e=4.827E-05  Nostoc sp. PCC 7120 = FACHB-418
  7akt-assembly1_A  TM=6.480E-01  e=6.246E-05  Chlamydomonas reinhardtii
  1rfk-assembly2_B  TM=6.533E-01  e=1.190E-04  Mastigocladus laminosus
  3ab5-assembly2_B  TM=6.447E-01  e=1.867E-04  Cyanidioschyzon merolae

InterPro domains:
  IPR001041 2Fe-2S ferredoxin-type iron-sulfur binding domain [PF00111] (18-82)
  IPR001041 2Fe-2S ferredoxin-type iron-sulfur binding domain [PS51085] (11-91)
  IPR001041 2Fe-2S ferredoxin-type iron-sulfur binding domain [cd00207] (13-90)
  IPR006058 2Fe-2S ferredoxin, iron-sulphur binding site [PS00197] (47-55)
  IPR012675 Beta-grasp domain superfamily [G3DSA:3.10.20.30] (2-91)
  IPR036010 2Fe-2S ferredoxin-like superfamily [SSF54292] (6-91)

Secondary structure (DSSP, 8-state):
---GGGS-SEEEEEETTTTEEEEEEGGGT--HHHHHHHTT-----SSSSSSSSTTEEEEEES-EESPBPSSTTEEETTT-EE-SSEEEE--

Sequence (91 aa):
MTDIEDYPPRATVIFTKSNTTATWHAKDDLTILQLAEQAGLKPKFGCRSAICGSCEVKITKGQVYGPEGDRPQGIFICQSRPASGEVEIEL